Protein AF-A0A536NCA2-F1 (afdb_monomer_lite)

Sequence (138 aa):
MAAPTRVATSIRAASVLYAVPGLGFGISVPLVLAYAALRGELPMTPFGWRLLGGPIEKIGTDRLTPLGWTLAVALVGVSALDVVAAIWLRDGRRRGGRLALATTSPTLALGAVFVLPFLLAVAPLRAILVLAGWRSLR

Structure (mmCIF, N/CA/C/O backbone):
data_AF-A0A536NCA2-F1
#
_entry.id   AF-A0A536NCA2-F1
#
loop_
_atom_site.group_PDB
_atom_site.id
_atom_site.type_symbol
_atom_site.label_atom_id
_atom_site.label_alt_id
_atom_site.label_comp_id
_atom_site.label_asym_id
_atom_site.label_entity_id
_atom_site.label_seq_id
_atom_site.pdbx_PDB_ins_code
_atom_site.Cartn_x
_atom_site.Cartn_y
_atom_site.Cartn_z
_atom_site.occupancy
_atom_site.B_iso_or_equiv
_atom_site.auth_seq_id
_atom_site.auth_comp_id
_atom_site.auth_asym_id
_atom_site.auth_atom_id
_atom_site.pdbx_PDB_model_num
ATOM 1 N N . MET A 1 1 ? -13.665 -17.883 27.789 1.00 36.25 1 MET A N 1
ATOM 2 C CA . MET A 1 1 ? -14.000 -17.285 26.475 1.00 36.25 1 MET A CA 1
ATOM 3 C C . MET A 1 1 ? -14.080 -15.774 26.640 1.00 36.25 1 MET A C 1
ATOM 5 O O . MET A 1 1 ? -14.978 -15.306 27.324 1.00 36.25 1 MET A O 1
ATOM 9 N N . ALA A 1 2 ? -13.117 -15.014 26.112 1.00 37.50 2 ALA A N 1
ATOM 10 C CA . ALA A 1 2 ? -13.162 -13.551 26.164 1.00 37.50 2 ALA A CA 1
ATOM 11 C C . ALA A 1 2 ? -14.213 -13.034 25.166 1.00 37.50 2 ALA A C 1
ATOM 13 O O . ALA A 1 2 ? -14.204 -13.438 24.004 1.00 37.50 2 ALA A O 1
ATOM 14 N N . ALA A 1 3 ? -15.132 -12.179 25.622 1.00 39.06 3 ALA A N 1
ATOM 15 C CA . ALA A 1 3 ? -16.145 -11.562 24.770 1.00 39.06 3 ALA A CA 1
ATOM 16 C C . ALA A 1 3 ? -15.471 -10.796 23.614 1.00 39.06 3 ALA A C 1
ATOM 18 O O . ALA A 1 3 ? -14.491 -10.088 23.867 1.00 39.06 3 ALA A O 1
ATOM 19 N N . PRO A 1 4 ? -15.960 -10.896 22.362 1.00 48.41 4 PRO A N 1
ATOM 20 C CA . PRO A 1 4 ? -15.387 -10.135 21.264 1.00 48.41 4 PRO A CA 1
ATOM 21 C C . PRO A 1 4 ? -15.602 -8.651 21.557 1.00 48.41 4 PRO A C 1
ATOM 23 O O . PRO A 1 4 ? -16.724 -8.145 21.498 1.00 48.41 4 PRO A O 1
ATOM 26 N N . THR A 1 5 ? -14.527 -7.939 21.892 1.00 54.75 5 THR A N 1
ATOM 27 C CA . THR A 1 5 ? -14.524 -6.480 21.913 1.00 54.75 5 THR A CA 1
ATOM 28 C C . THR A 1 5 ? -14.978 -6.026 20.528 1.00 54.75 5 THR A C 1
ATOM 30 O O . THR A 1 5 ? -14.305 -6.278 19.529 1.00 54.75 5 THR A O 1
ATOM 33 N N . ARG A 1 6 ? -16.178 -5.436 20.427 1.00 60.88 6 ARG A N 1
ATOM 34 C CA . ARG A 1 6 ? -16.694 -4.929 19.149 1.00 60.88 6 ARG A CA 1
ATOM 35 C C . ARG A 1 6 ? -15.812 -3.769 18.705 1.00 60.88 6 ARG A C 1
ATOM 37 O O . ARG A 1 6 ? -16.039 -2.623 19.074 1.00 60.88 6 ARG A O 1
ATOM 44 N N . VAL A 1 7 ? -14.792 -4.086 17.920 1.00 67.12 7 VAL A N 1
ATOM 45 C CA . VAL A 1 7 ? -14.047 -3.114 17.126 1.00 67.12 7 VAL A CA 1
ATOM 46 C C . VAL A 1 7 ? -15.062 -2.372 16.256 1.00 67.12 7 VAL A C 1
ATOM 48 O O . VAL A 1 7 ? -15.898 -3.013 15.611 1.00 67.12 7 VAL A O 1
ATOM 51 N N . ALA A 1 8 ? -15.024 -1.038 16.279 1.00 79.25 8 ALA A N 1
ATOM 52 C CA . ALA A 1 8 ? -15.980 -0.207 15.556 1.00 79.25 8 ALA A CA 1
ATOM 53 C C . ALA A 1 8 ? -16.008 -0.568 14.062 1.00 79.25 8 ALA A C 1
ATOM 55 O O . ALA A 1 8 ? -14.973 -0.884 13.467 1.00 79.25 8 ALA A O 1
ATOM 56 N N . THR A 1 9 ? -17.184 -0.491 13.434 1.00 83.12 9 THR A N 1
ATOM 57 C CA . THR A 1 9 ? -17.355 -0.800 12.004 1.00 83.12 9 THR A CA 1
ATOM 58 C C . THR A 1 9 ? -16.427 0.044 11.127 1.00 83.12 9 THR A C 1
ATOM 60 O O . THR A 1 9 ? -15.903 -0.461 10.140 1.00 83.12 9 THR A O 1
ATOM 63 N N . SER A 1 10 ? -16.135 1.286 11.532 1.00 83.50 10 SER A N 1
ATOM 64 C CA . SER A 1 10 ? -15.157 2.166 10.878 1.00 83.50 10 SER A CA 1
ATOM 65 C C . SER A 1 10 ? -13.732 1.606 10.895 1.00 83.50 10 SER A C 1
ATOM 67 O O . SER A 1 10 ? -13.058 1.654 9.873 1.00 83.50 10 SER A O 1
ATOM 69 N N . ILE A 1 11 ? -13.284 1.009 12.005 1.00 85.56 11 ILE A N 1
ATOM 70 C CA . ILE A 1 11 ? -11.958 0.376 12.105 1.00 85.56 11 ILE A CA 1
ATOM 71 C C . ILE A 1 11 ? -11.897 -0.918 11.288 1.00 85.56 11 ILE A C 1
ATOM 73 O O . ILE A 1 11 ? -10.869 -1.201 10.678 1.00 85.56 11 ILE A O 1
ATOM 77 N N . ARG A 1 12 ? -12.994 -1.684 11.217 1.00 85.06 12 ARG A N 1
ATOM 78 C CA . ARG A 1 12 ? -13.078 -2.851 10.319 1.00 85.06 12 ARG A CA 1
ATOM 79 C C . ARG A 1 12 ? -13.056 -2.446 8.845 1.00 85.06 12 ARG A C 1
ATOM 81 O O . ARG A 1 12 ? -12.367 -3.076 8.055 1.00 85.06 12 ARG A O 1
ATOM 88 N N . ALA A 1 13 ? -13.781 -1.393 8.474 1.00 86.38 13 ALA A N 1
ATOM 89 C CA . ALA A 1 13 ? -13.736 -0.856 7.117 1.00 86.38 13 ALA A CA 1
ATOM 90 C C . ALA A 1 13 ? -12.331 -0.331 6.787 1.00 86.38 13 ALA A C 1
ATOM 92 O O . ALA A 1 13 ? -11.785 -0.658 5.736 1.00 86.38 13 ALA A O 1
ATOM 93 N N . ALA A 1 14 ? -11.707 0.403 7.716 1.00 85.81 14 ALA A N 1
ATOM 94 C CA . ALA A 1 14 ? -10.331 0.855 7.574 1.00 85.81 14 ALA A CA 1
ATOM 95 C C . ALA A 1 14 ? -9.369 -0.323 7.388 1.00 85.81 14 ALA A C 1
ATOM 97 O O . ALA A 1 14 ? -8.579 -0.300 6.454 1.00 85.81 14 ALA A O 1
ATOM 98 N N . SER A 1 15 ? -9.449 -1.376 8.210 1.00 86.69 15 SER A N 1
ATOM 99 C CA . SER A 1 15 ? -8.535 -2.517 8.086 1.00 86.69 15 SER A CA 1
ATOM 100 C C . SER A 1 15 ? -8.630 -3.185 6.715 1.00 86.69 15 SER A C 1
ATOM 102 O O . SER A 1 15 ? -7.599 -3.486 6.122 1.00 86.69 15 SER A O 1
ATOM 104 N N . VAL A 1 16 ? -9.834 -3.332 6.156 1.00 89.25 16 VAL A N 1
ATOM 105 C CA . VAL A 1 16 ? -10.015 -3.840 4.787 1.00 89.25 16 VAL A CA 1
ATOM 106 C C . VAL A 1 16 ? -9.408 -2.883 3.756 1.00 89.25 16 VAL A C 1
ATOM 108 O O . VAL A 1 16 ? -8.687 -3.326 2.865 1.00 89.25 16 VAL A O 1
ATOM 111 N N . LEU A 1 17 ? -9.634 -1.574 3.898 1.00 87.81 17 LEU A N 1
ATOM 112 C CA . LEU A 1 17 ? -9.101 -0.553 2.987 1.00 87.81 17 LEU A CA 1
ATOM 113 C C . LEU A 1 17 ? -7.579 -0.353 3.087 1.00 87.81 17 LEU A C 1
ATOM 115 O O . LEU A 1 17 ? -6.988 0.204 2.168 1.00 87.81 17 LEU A O 1
ATOM 119 N N . TYR A 1 18 ? -6.933 -0.799 4.165 1.00 85.50 18 TYR A N 1
ATOM 120 C CA . TYR A 1 18 ? -5.472 -0.916 4.240 1.00 85.50 18 TYR A CA 1
ATOM 121 C C . TYR A 1 18 ? -4.986 -2.260 3.670 1.00 85.50 18 TYR A C 1
ATOM 123 O O . TYR A 1 18 ? -4.022 -2.289 2.910 1.00 85.50 18 TYR A O 1
ATOM 131 N N . ALA A 1 19 ? -5.680 -3.365 3.967 1.00 87.88 19 ALA A N 1
ATOM 132 C CA . ALA A 1 19 ? -5.280 -4.705 3.540 1.00 87.88 19 ALA A CA 1
ATOM 133 C C . ALA A 1 19 ? -5.389 -4.922 2.027 1.00 87.88 19 ALA A C 1
ATOM 135 O O . ALA A 1 19 ? -4.470 -5.472 1.432 1.00 87.88 19 ALA A O 1
ATOM 136 N N . VAL A 1 20 ? -6.500 -4.521 1.399 1.00 89.75 20 VAL A N 1
ATOM 137 C CA . VAL A 1 20 ? -6.755 -4.810 -0.023 1.00 89.75 20 VAL A CA 1
ATOM 138 C C . VAL A 1 20 ? -5.733 -4.120 -0.934 1.00 89.75 20 VAL A C 1
ATOM 140 O O . VAL A 1 20 ? -5.117 -4.819 -1.740 1.00 89.75 20 VAL A O 1
ATOM 143 N N . PRO A 1 21 ? -5.465 -2.805 -0.801 1.00 82.50 21 PRO A N 1
ATOM 144 C CA . PRO A 1 21 ? -4.416 -2.166 -1.588 1.00 82.50 21 PRO A CA 1
ATOM 145 C C . PRO A 1 21 ? -3.025 -2.668 -1.189 1.00 82.50 21 PRO A C 1
ATOM 147 O O . PRO A 1 21 ? -2.211 -2.919 -2.069 1.00 82.50 21 PRO A O 1
ATOM 150 N N . GLY A 1 22 ? -2.761 -2.875 0.109 1.00 84.19 22 GLY A N 1
ATOM 151 C CA . GLY A 1 22 ? -1.465 -3.367 0.585 1.00 84.19 22 GLY A CA 1
ATOM 152 C C . GLY A 1 22 ? -1.109 -4.751 0.029 1.00 84.19 22 GLY A C 1
ATOM 153 O O . GLY A 1 22 ? 0.009 -4.972 -0.423 1.00 84.19 22 GLY A O 1
ATOM 154 N N . LEU A 1 23 ? -2.064 -5.679 -0.034 1.00 88.56 23 LEU A N 1
ATOM 155 C CA . LEU A 1 23 ? -1.860 -6.977 -0.683 1.00 88.56 23 LEU A CA 1
ATOM 156 C C . LEU A 1 23 ? -1.775 -6.836 -2.204 1.00 88.56 23 LEU A C 1
ATOM 158 O O . LEU A 1 23 ? -0.889 -7.419 -2.824 1.00 88.56 23 LEU A O 1
ATOM 162 N N . GLY A 1 24 ? -2.667 -6.042 -2.802 1.00 86.81 24 GLY A N 1
ATOM 163 C CA . GLY A 1 24 ? -2.699 -5.822 -4.245 1.00 86.81 24 GLY A CA 1
ATOM 164 C C . GLY A 1 24 ? -1.368 -5.290 -4.773 1.00 86.81 24 GLY A C 1
ATOM 165 O O . GLY A 1 24 ? -0.767 -5.907 -5.650 1.00 86.81 24 GLY A O 1
ATOM 166 N N . PHE A 1 25 ? -0.865 -4.191 -4.210 1.00 83.62 25 PHE A N 1
ATOM 167 C CA . PHE A 1 25 ? 0.417 -3.597 -4.600 1.00 83.62 25 PHE A CA 1
ATOM 168 C C . PHE A 1 25 ? 1.612 -4.397 -4.079 1.00 83.62 25 PHE A C 1
ATOM 170 O O . PHE A 1 25 ? 2.571 -4.593 -4.820 1.00 83.62 25 PHE A O 1
ATOM 177 N N . GLY A 1 26 ? 1.540 -4.937 -2.860 1.00 85.81 26 GLY A N 1
ATOM 178 C CA . GLY A 1 26 ? 2.604 -5.765 -2.290 1.00 85.81 26 GLY A CA 1
ATOM 179 C C . GLY A 1 26 ? 2.898 -7.036 -3.090 1.00 85.81 26 GLY A C 1
ATOM 180 O O . GLY A 1 26 ? 4.030 -7.501 -3.061 1.00 85.81 26 GLY A O 1
ATOM 181 N N . ILE A 1 27 ? 1.920 -7.577 -3.827 1.00 88.31 27 ILE A N 1
ATOM 182 C CA . ILE A 1 27 ? 2.095 -8.756 -4.693 1.00 88.31 27 ILE A CA 1
ATOM 183 C C . ILE A 1 27 ? 2.334 -8.351 -6.150 1.00 88.31 27 ILE A C 1
ATOM 185 O O . ILE A 1 27 ? 3.237 -8.880 -6.797 1.00 88.31 27 ILE A O 1
ATOM 189 N N . SER A 1 28 ? 1.544 -7.418 -6.686 1.00 83.94 28 SER A N 1
ATOM 190 C CA . SER A 1 28 ? 1.643 -7.056 -8.106 1.00 83.94 28 SER A CA 1
ATOM 191 C C . SER A 1 28 ? 2.937 -6.316 -8.439 1.00 83.94 28 SER A C 1
ATOM 193 O O . SER A 1 28 ? 3.540 -6.601 -9.470 1.00 83.94 28 SER A O 1
ATOM 195 N N . VAL A 1 29 ? 3.414 -5.418 -7.571 1.00 84.06 29 VAL A N 1
ATOM 196 C CA . VAL A 1 29 ? 4.614 -4.611 -7.843 1.00 84.06 29 VAL A CA 1
ATOM 197 C C . VAL A 1 29 ? 5.874 -5.480 -7.930 1.00 84.06 29 VAL A C 1
ATOM 199 O O . VAL A 1 29 ? 6.596 -5.329 -8.914 1.00 84.06 29 VAL A O 1
ATOM 202 N N . PRO A 1 30 ? 6.142 -6.442 -7.023 1.00 87.00 30 PRO A N 1
ATOM 203 C CA . PRO A 1 30 ? 7.265 -7.364 -7.196 1.00 87.00 30 PRO A CA 1
ATOM 204 C C . PRO A 1 30 ? 7.192 -8.182 -8.487 1.00 87.00 30 PRO A C 1
ATOM 206 O O . PRO A 1 30 ? 8.219 -8.388 -9.127 1.00 87.00 30 PRO A O 1
ATOM 209 N N . LEU A 1 31 ? 5.996 -8.614 -8.905 1.00 85.56 31 LEU A N 1
ATOM 210 C CA . LEU A 1 31 ? 5.819 -9.341 -10.168 1.00 85.56 31 LEU A CA 1
ATOM 211 C C . LEU A 1 31 ? 6.130 -8.455 -11.380 1.00 85.56 31 LEU A C 1
ATOM 213 O O . LEU A 1 31 ? 6.806 -8.898 -12.306 1.00 85.56 31 LEU A O 1
ATOM 217 N N . VAL A 1 32 ? 5.686 -7.196 -11.355 1.00 82.50 32 VAL A N 1
ATOM 218 C CA . VAL A 1 32 ? 6.002 -6.200 -12.389 1.00 82.50 32 VAL A CA 1
ATOM 219 C C . VAL A 1 32 ? 7.508 -5.927 -12.442 1.00 82.50 32 VAL A C 1
ATOM 221 O O . VAL A 1 32 ? 8.081 -5.901 -13.529 1.00 82.50 32 VAL A O 1
ATOM 224 N N . LEU A 1 33 ? 8.166 -5.786 -11.288 1.00 83.19 33 LEU A N 1
ATOM 225 C CA . LEU A 1 33 ? 9.615 -5.585 -11.204 1.00 83.19 33 LEU A CA 1
ATOM 226 C C . LEU A 1 33 ? 10.401 -6.806 -11.697 1.00 83.19 33 LEU A C 1
ATOM 228 O O . LEU A 1 33 ? 11.374 -6.646 -12.430 1.00 83.19 33 LEU A O 1
ATOM 232 N N . ALA A 1 34 ? 9.964 -8.021 -11.357 1.00 85.88 34 ALA A N 1
ATOM 233 C CA . ALA A 1 34 ? 10.565 -9.253 -11.860 1.00 85.88 34 ALA A CA 1
ATOM 234 C C . ALA A 1 34 ? 10.404 -9.377 -13.384 1.00 85.88 34 ALA A C 1
ATOM 236 O O . ALA A 1 34 ? 11.366 -9.697 -14.080 1.00 85.88 34 ALA A O 1
ATOM 237 N N . TYR A 1 35 ? 9.220 -9.059 -13.919 1.00 82.50 35 TYR A N 1
ATOM 238 C CA . TYR A 1 35 ? 8.986 -9.013 -15.364 1.00 82.50 35 TYR A CA 1
ATOM 239 C C . TYR A 1 35 ? 9.912 -7.996 -16.045 1.00 82.50 35 TYR A C 1
ATOM 241 O O . TYR A 1 35 ? 10.575 -8.332 -17.026 1.00 82.50 35 TYR A O 1
ATOM 249 N N . ALA A 1 36 ? 10.012 -6.784 -15.490 1.00 81.44 36 ALA A N 1
ATOM 250 C CA . ALA A 1 36 ? 10.884 -5.736 -16.009 1.00 81.44 36 ALA A CA 1
ATOM 251 C C . ALA A 1 36 ? 12.370 -6.124 -15.950 1.00 81.44 36 ALA A C 1
ATOM 253 O O . ALA A 1 36 ? 13.112 -5.822 -16.881 1.00 81.44 36 ALA A O 1
ATOM 254 N N . ALA A 1 37 ? 12.805 -6.838 -14.908 1.00 81.50 37 ALA A N 1
ATOM 255 C CA . ALA A 1 37 ? 14.175 -7.339 -14.798 1.00 81.50 37 ALA A CA 1
ATOM 256 C C . ALA A 1 37 ? 14.490 -8.425 -15.842 1.00 81.50 37 ALA A C 1
ATOM 258 O O . ALA A 1 37 ? 15.600 -8.469 -16.364 1.00 81.50 37 ALA A O 1
ATOM 259 N N . LEU A 1 38 ? 13.516 -9.283 -16.162 1.00 84.12 38 LEU A N 1
ATOM 260 C CA . LEU A 1 38 ? 13.688 -10.388 -17.110 1.00 84.12 38 LEU A CA 1
ATOM 261 C C . LEU A 1 38 ? 13.583 -9.955 -18.575 1.00 84.12 38 LEU A C 1
ATOM 263 O O . LEU A 1 38 ? 14.259 -10.523 -19.428 1.00 84.12 38 LEU A O 1
ATOM 267 N N . ARG A 1 39 ? 12.709 -8.991 -18.883 1.00 81.19 39 ARG A N 1
ATOM 268 C CA . ARG A 1 39 ? 12.398 -8.589 -20.266 1.00 81.19 39 ARG A CA 1
ATOM 269 C C . ARG A 1 39 ? 12.919 -7.210 -20.642 1.00 81.19 39 ARG A C 1
ATOM 271 O O . ARG A 1 39 ? 12.901 -6.864 -21.814 1.00 81.19 39 ARG A O 1
ATOM 278 N N . GLY A 1 40 ? 13.391 -6.432 -19.670 1.00 73.62 40 GLY A N 1
ATOM 279 C CA . GLY A 1 40 ? 13.868 -5.070 -19.896 1.00 73.62 40 GLY A CA 1
ATOM 280 C C . GLY A 1 40 ? 12.756 -4.072 -20.216 1.00 73.62 40 GLY A C 1
ATOM 281 O O . GLY A 1 40 ? 13.073 -2.945 -20.587 1.00 73.62 40 GLY A O 1
ATOM 282 N N . GLU A 1 41 ? 11.489 -4.470 -20.066 1.00 77.88 41 GLU A N 1
ATOM 283 C CA . GLU A 1 41 ? 10.320 -3.653 -20.380 1.00 77.88 41 GLU A CA 1
ATOM 284 C C . GLU A 1 41 ? 9.237 -3.769 -19.308 1.00 77.88 41 GLU A C 1
ATOM 286 O O . GLU A 1 41 ? 9.048 -4.825 -18.700 1.00 77.88 41 GLU A O 1
ATOM 291 N N . LEU A 1 42 ? 8.478 -2.695 -19.105 1.00 75.88 42 LEU A N 1
ATOM 292 C CA . LEU A 1 42 ? 7.281 -2.730 -18.268 1.00 75.88 42 LEU A CA 1
ATOM 293 C C . LEU A 1 42 ? 6.140 -3.540 -18.912 1.00 75.88 42 LEU A C 1
ATOM 295 O O . LEU A 1 42 ? 5.863 -3.352 -20.100 1.00 75.88 42 LEU A O 1
ATOM 299 N N . PRO A 1 43 ? 5.423 -4.381 -18.141 1.00 74.88 43 PRO A N 1
ATOM 300 C CA . PRO A 1 43 ? 4.272 -5.113 -18.643 1.00 74.88 43 PRO A CA 1
ATOM 301 C C . PRO A 1 43 ? 3.134 -4.157 -19.022 1.00 74.88 43 PRO A C 1
ATOM 303 O O . PRO A 1 43 ? 2.764 -3.247 -18.271 1.00 74.88 43 PRO A O 1
ATOM 306 N N . MET A 1 44 ? 2.564 -4.401 -20.199 1.00 76.44 44 MET A N 1
ATOM 307 C CA . MET A 1 44 ? 1.386 -3.697 -20.694 1.00 76.44 44 MET A CA 1
ATOM 308 C C . MET A 1 44 ? 0.115 -4.288 -20.093 1.00 76.44 44 MET A C 1
ATOM 310 O O . MET A 1 44 ? -0.048 -5.505 -19.995 1.00 76.44 44 MET A O 1
ATOM 314 N N . THR A 1 45 ? -0.817 -3.416 -19.723 1.00 73.38 45 THR A N 1
ATOM 315 C CA . THR A 1 45 ? -2.196 -3.819 -19.449 1.00 73.38 45 THR A CA 1
ATOM 316 C C . THR A 1 45 ? -2.893 -4.231 -20.751 1.00 73.38 45 THR A C 1
ATOM 318 O O . THR A 1 45 ? -2.527 -3.738 -21.822 1.00 73.38 45 THR A O 1
ATOM 321 N N . PRO A 1 46 ? -3.957 -5.055 -20.684 1.00 72.75 46 PRO A N 1
ATOM 322 C CA . PRO A 1 46 ? -4.758 -5.414 -21.860 1.00 72.75 46 PRO A CA 1
ATOM 323 C C . PRO A 1 46 ? -5.342 -4.208 -22.612 1.00 72.75 46 PRO A C 1
ATOM 325 O O . PRO A 1 46 ? -5.714 -4.323 -23.772 1.00 72.75 46 PRO A O 1
ATOM 328 N N . PHE A 1 47 ? -5.423 -3.051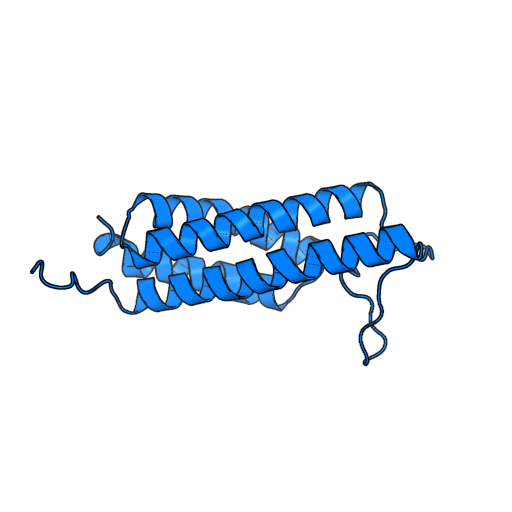 -21.950 1.00 69.62 47 PHE A N 1
ATOM 329 C CA . PHE A 1 47 ? -5.979 -1.812 -22.488 1.00 69.62 47 PHE A CA 1
ATOM 330 C C . PHE A 1 47 ? -4.932 -0.915 -23.171 1.00 69.62 47 PHE A C 1
ATOM 332 O O . PHE A 1 47 ? -5.282 0.169 -23.631 1.00 69.62 47 PHE A O 1
ATOM 339 N N . GLY A 1 48 ? -3.659 -1.332 -23.225 1.00 66.38 48 GLY A N 1
ATOM 340 C CA . GLY A 1 48 ? -2.580 -0.607 -23.912 1.00 66.38 48 GLY A CA 1
ATOM 341 C C . GLY A 1 48 ? -1.803 0.398 -23.052 1.00 66.38 48 GLY A C 1
ATOM 342 O O . GLY A 1 48 ? -1.011 1.168 -23.583 1.00 66.38 48 GLY A O 1
ATOM 343 N N . TRP A 1 49 ? -2.011 0.402 -21.732 1.00 68.94 49 TRP A N 1
ATOM 344 C CA . TRP A 1 49 ? -1.341 1.310 -20.789 1.00 68.94 49 TRP A CA 1
ATOM 345 C C . TRP A 1 49 ? -0.312 0.529 -19.968 1.00 68.94 49 TRP A C 1
ATOM 347 O O . TRP A 1 49 ? -0.555 -0.633 -19.635 1.00 68.94 49 TRP A O 1
ATOM 357 N N . ARG A 1 50 ? 0.817 1.142 -19.601 1.00 72.00 50 ARG A N 1
ATOM 358 C CA . ARG A 1 50 ? 1.879 0.484 -18.817 1.00 72.00 50 ARG A CA 1
ATOM 359 C C . ARG A 1 50 ? 1.535 0.416 -17.333 1.00 72.00 50 ARG A C 1
ATOM 361 O O . ARG A 1 50 ? 1.073 1.397 -16.752 1.00 72.00 50 ARG A O 1
ATOM 368 N N . LEU A 1 51 ? 1.807 -0.724 -16.698 1.00 70.31 51 LEU A N 1
ATOM 369 C CA . LEU A 1 51 ? 1.757 -0.823 -15.237 1.00 70.31 51 LEU A CA 1
ATOM 370 C C . LEU A 1 51 ? 2.946 -0.078 -14.621 1.00 70.31 51 LEU A C 1
ATOM 372 O O . LEU A 1 51 ? 4.062 -0.218 -15.104 1.00 70.31 51 LEU A O 1
ATOM 376 N N . LEU A 1 52 ? 2.698 0.689 -13.551 1.00 68.88 52 LEU A N 1
ATOM 377 C CA . LEU A 1 52 ? 3.662 1.624 -12.940 1.00 68.88 52 LEU A CA 1
ATOM 378 C C . LEU A 1 52 ? 4.131 2.756 -13.870 1.00 68.88 52 LEU A C 1
ATOM 380 O O . LEU A 1 52 ? 5.133 3.406 -13.572 1.00 68.88 52 LEU A O 1
ATOM 384 N N . GLY A 1 53 ? 3.386 3.015 -14.949 1.00 62.19 53 GLY A N 1
ATOM 385 C CA . GLY A 1 53 ? 3.660 4.142 -15.825 1.00 62.19 53 GLY A CA 1
ATOM 386 C C . GLY A 1 53 ? 3.289 5.487 -15.198 1.00 62.19 53 GLY A C 1
ATOM 387 O O . GLY A 1 53 ? 2.262 5.599 -14.531 1.00 62.19 53 GLY A O 1
ATOM 388 N N . GLY A 1 54 ? 4.124 6.513 -15.378 1.00 58.66 54 GLY A N 1
ATOM 389 C CA . GLY A 1 54 ? 3.987 7.811 -14.708 1.00 58.66 54 GLY A CA 1
ATOM 390 C C . GLY A 1 54 ? 4.863 8.918 -15.315 1.00 58.66 54 GLY A C 1
ATOM 391 O O . GLY A 1 54 ? 5.710 8.650 -16.157 1.00 58.66 54 GLY A O 1
ATOM 392 N N . PRO A 1 55 ? 4.716 10.189 -14.896 1.00 53.72 55 PRO A N 1
ATOM 393 C CA . PRO A 1 55 ? 5.362 11.356 -15.519 1.00 53.72 55 PRO A CA 1
ATOM 394 C C . PRO A 1 55 ? 6.900 11.340 -15.505 1.00 53.72 55 PRO A C 1
ATOM 396 O O . PRO A 1 55 ? 7.521 12.103 -16.244 1.00 53.72 55 PRO A O 1
ATOM 399 N N . ILE A 1 56 ? 7.515 10.468 -14.702 1.00 49.72 56 ILE A N 1
ATOM 400 C CA . ILE A 1 56 ? 8.967 10.220 -14.687 1.00 49.72 56 ILE A CA 1
ATOM 401 C C . ILE A 1 56 ? 9.414 9.424 -15.936 1.00 49.72 56 ILE A C 1
ATOM 403 O O . ILE A 1 56 ? 10.591 9.414 -16.275 1.00 49.72 56 ILE A O 1
ATOM 407 N N . GLU A 1 57 ? 8.476 8.834 -16.682 1.00 49.06 57 GLU A N 1
ATOM 408 C CA . GLU A 1 57 ? 8.688 8.176 -17.981 1.00 49.06 57 GLU A CA 1
ATOM 409 C C . GLU A 1 57 ? 8.704 9.150 -19.164 1.00 49.06 57 GLU A C 1
ATOM 411 O O . GLU A 1 57 ? 8.687 8.725 -20.323 1.00 49.06 57 GLU A O 1
ATOM 416 N N . LYS A 1 58 ? 8.735 10.468 -18.919 1.00 40.25 58 LYS A N 1
ATOM 417 C CA . LYS A 1 58 ? 9.008 11.435 -19.984 1.00 40.25 58 LYS A CA 1
ATOM 418 C C . LYS A 1 58 ? 10.453 11.267 -20.455 1.00 40.25 58 LYS A C 1
ATOM 420 O O . LYS A 1 58 ? 11.342 11.962 -19.983 1.00 40.25 58 LYS A O 1
ATOM 425 N N . ILE A 1 59 ? 10.645 10.322 -21.373 1.00 33.56 59 ILE A N 1
ATOM 426 C CA . ILE A 1 59 ? 11.411 10.353 -22.628 1.00 33.56 59 ILE A CA 1
ATOM 427 C C . ILE A 1 59 ? 11.678 8.883 -23.014 1.00 33.56 59 ILE A C 1
ATOM 429 O O . ILE A 1 59 ? 12.690 8.288 -22.657 1.00 33.56 59 ILE A O 1
ATOM 433 N N . GLY A 1 60 ? 10.714 8.279 -23.719 1.00 39.75 60 GLY A N 1
ATOM 434 C CA . GLY A 1 60 ? 10.943 7.239 -24.735 1.00 39.75 60 GLY A CA 1
ATOM 435 C C . GLY A 1 60 ? 11.854 6.054 -24.401 1.00 39.75 60 GLY A C 1
ATOM 436 O O . GLY A 1 60 ? 12.569 5.600 -25.288 1.00 39.75 60 GLY A O 1
ATOM 437 N N . THR A 1 61 ? 11.866 5.545 -23.170 1.00 48.78 61 THR A N 1
ATOM 438 C CA . THR A 1 61 ? 12.616 4.325 -22.841 1.00 48.78 61 THR A CA 1
A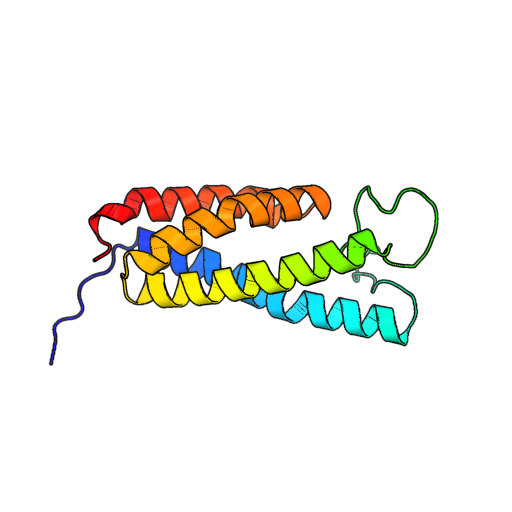TOM 439 C C . THR A 1 61 ? 11.697 3.319 -22.179 1.00 48.78 61 THR A C 1
ATOM 441 O O . THR A 1 61 ? 11.002 3.637 -21.222 1.00 48.78 61 THR A O 1
ATOM 444 N N . ASP A 1 62 ? 11.710 2.080 -22.666 1.00 58.12 62 ASP A N 1
ATOM 445 C CA . ASP A 1 62 ? 10.862 0.986 -22.176 1.00 58.12 62 ASP A CA 1
ATOM 446 C C . ASP A 1 62 ? 11.147 0.540 -20.736 1.00 58.12 62 ASP A C 1
ATOM 448 O O . ASP A 1 62 ? 10.540 -0.398 -20.220 1.00 58.12 62 ASP A O 1
ATOM 452 N N . ARG A 1 63 ? 12.059 1.238 -20.062 1.00 61.97 63 ARG A N 1
ATOM 453 C CA . ARG A 1 63 ? 12.690 0.841 -18.816 1.00 61.97 63 ARG A CA 1
ATOM 454 C C . ARG A 1 63 ? 12.266 1.750 -17.680 1.00 61.97 63 ARG A C 1
ATOM 456 O O . ARG A 1 63 ? 12.259 2.971 -17.803 1.00 61.97 63 ARG A O 1
ATOM 463 N N . LEU A 1 64 ? 12.037 1.133 -16.525 1.00 68.00 64 LEU A N 1
ATOM 464 C CA . LEU A 1 64 ? 11.993 1.856 -15.265 1.00 68.00 64 LEU A CA 1
ATOM 465 C C . LEU A 1 64 ? 13.325 2.590 -15.055 1.00 68.00 64 LEU A C 1
ATOM 467 O O . LEU A 1 64 ? 14.394 1.975 -15.090 1.00 68.00 64 LEU A O 1
ATOM 471 N N . THR A 1 65 ? 13.265 3.888 -14.768 1.00 73.75 65 THR A N 1
ATOM 472 C CA . THR A 1 65 ? 14.444 4.627 -14.308 1.00 73.75 65 THR A CA 1
ATOM 473 C C . THR A 1 65 ? 14.919 4.073 -12.954 1.00 73.75 65 THR A C 1
ATOM 475 O O . THR A 1 65 ? 14.117 3.504 -12.206 1.00 73.75 65 THR A O 1
ATOM 478 N N . PRO A 1 66 ? 16.197 4.262 -12.573 1.00 77.00 66 PRO A N 1
ATOM 479 C CA . PRO A 1 66 ? 16.685 3.871 -11.246 1.00 77.00 66 PRO A CA 1
ATOM 480 C C . PRO A 1 66 ? 15.845 4.464 -10.105 1.00 77.00 66 PRO A C 1
ATOM 482 O O . PRO A 1 66 ? 15.590 3.800 -9.104 1.00 77.00 66 PRO A O 1
ATOM 485 N N . LEU A 1 67 ? 15.355 5.694 -10.289 1.00 74.75 67 LEU A N 1
ATOM 486 C CA . LEU A 1 67 ? 14.454 6.366 -9.354 1.00 74.75 67 LEU A CA 1
ATOM 487 C C . LEU A 1 67 ? 13.056 5.723 -9.339 1.00 74.75 67 LEU A C 1
ATOM 489 O O . LEU A 1 67 ? 12.475 5.542 -8.274 1.00 74.75 67 LEU A O 1
ATOM 493 N N . GLY A 1 68 ? 12.524 5.313 -10.493 1.00 75.94 68 GLY A N 1
ATOM 494 C CA . GLY A 1 68 ? 11.299 4.511 -10.546 1.00 75.94 68 GLY A CA 1
ATOM 495 C C . GLY A 1 68 ? 11.440 3.192 -9.780 1.00 75.94 68 GLY A C 1
ATOM 496 O O . GLY A 1 68 ? 10.512 2.782 -9.086 1.00 75.94 68 GLY A O 1
ATOM 497 N N . TRP A 1 69 ? 12.618 2.558 -9.842 1.00 80.25 69 TRP A N 1
ATOM 498 C CA . TRP A 1 69 ? 12.895 1.288 -9.159 1.00 80.25 69 TRP A CA 1
ATOM 499 C C . TRP A 1 69 ? 12.890 1.460 -7.645 1.00 80.25 69 TRP A C 1
ATOM 501 O O . TRP A 1 69 ? 12.224 0.701 -6.939 1.00 80.25 69 TRP A O 1
ATOM 511 N N . THR A 1 70 ? 13.585 2.480 -7.135 1.00 81.38 70 THR A N 1
ATOM 512 C CA . THR A 1 70 ? 13.619 2.758 -5.693 1.00 81.38 70 THR A CA 1
ATOM 513 C C . THR A 1 70 ? 12.237 3.113 -5.156 1.00 81.38 70 THR A C 1
ATOM 515 O O . THR A 1 70 ? 11.855 2.624 -4.092 1.00 81.38 70 THR A O 1
ATOM 518 N N . LEU A 1 71 ? 11.446 3.886 -5.905 1.00 81.88 71 LEU A N 1
ATOM 519 C CA . LEU A 1 71 ? 10.069 4.209 -5.533 1.00 81.88 71 LEU A CA 1
ATOM 520 C C . LEU A 1 71 ? 9.136 2.996 -5.587 1.00 81.88 71 LEU A C 1
ATOM 522 O O . LEU A 1 71 ? 8.271 2.862 -4.724 1.00 81.88 71 LEU A O 1
ATOM 526 N N . ALA A 1 72 ? 9.314 2.096 -6.555 1.00 82.00 72 ALA A N 1
ATOM 527 C CA . ALA A 1 72 ? 8.532 0.866 -6.638 1.00 82.00 72 ALA A CA 1
ATOM 528 C C . ALA A 1 72 ? 8.840 -0.061 -5.452 1.00 82.00 72 ALA A C 1
ATOM 530 O O . ALA A 1 72 ? 7.924 -0.581 -4.820 1.00 82.00 72 ALA A O 1
ATOM 531 N N . VAL A 1 73 ? 10.114 -0.201 -5.075 1.00 85.00 73 VAL A N 1
ATOM 532 C CA . VAL A 1 73 ? 10.513 -0.943 -3.868 1.00 85.00 73 VAL A CA 1
ATOM 533 C C . VAL A 1 73 ? 9.968 -0.272 -2.602 1.00 85.00 73 VAL A C 1
ATOM 535 O O . VAL A 1 73 ? 9.445 -0.957 -1.721 1.00 85.00 73 VAL A O 1
ATOM 538 N N . ALA A 1 74 ? 10.011 1.061 -2.521 1.00 85.06 74 ALA A N 1
ATOM 539 C CA . ALA A 1 74 ? 9.400 1.801 -1.418 1.00 85.06 74 ALA A CA 1
ATOM 540 C C . ALA A 1 74 ? 7.885 1.551 -1.339 1.00 85.06 74 ALA A C 1
ATOM 542 O O . ALA A 1 74 ? 7.361 1.348 -0.245 1.00 85.06 74 ALA A O 1
ATOM 543 N N . LEU A 1 75 ? 7.191 1.483 -2.480 1.00 83.62 75 LEU A N 1
ATOM 544 C CA . LEU A 1 75 ? 5.770 1.142 -2.547 1.00 83.62 75 LEU A CA 1
ATOM 545 C C . LEU A 1 75 ? 5.492 -0.268 -2.024 1.00 83.62 75 LEU A C 1
ATOM 547 O O . LEU A 1 75 ? 4.535 -0.439 -1.271 1.00 83.62 75 LEU A O 1
ATOM 551 N N . VAL A 1 76 ? 6.336 -1.255 -2.334 1.00 87.88 76 VAL A N 1
ATOM 552 C CA . VAL A 1 76 ? 6.226 -2.604 -1.749 1.00 87.88 76 VAL A CA 1
ATOM 553 C C . VAL A 1 76 ? 6.397 -2.555 -0.231 1.00 87.88 76 VAL A C 1
ATOM 555 O O . VAL A 1 76 ? 5.588 -3.131 0.496 1.00 87.88 76 VAL A O 1
ATOM 558 N N . GLY A 1 77 ? 7.402 -1.826 0.260 1.00 89.06 77 GLY A N 1
ATOM 559 C CA . GLY A 1 77 ? 7.640 -1.663 1.696 1.00 89.06 77 GLY A CA 1
ATOM 560 C C . GLY A 1 77 ? 6.458 -1.014 2.423 1.00 89.06 77 GLY A C 1
ATOM 561 O O . GLY A 1 77 ? 5.988 -1.533 3.435 1.00 89.06 77 GLY A O 1
ATOM 562 N N . VAL A 1 78 ? 5.922 0.080 1.876 1.00 88.19 78 VAL A N 1
ATOM 563 C CA . VAL A 1 78 ? 4.734 0.764 2.416 1.00 88.19 78 VAL A CA 1
ATOM 564 C C . VAL A 1 78 ? 3.503 -0.143 2.351 1.00 88.19 78 VAL A C 1
ATOM 566 O O . VAL A 1 78 ? 2.734 -0.190 3.307 1.00 88.19 78 VAL A O 1
ATOM 569 N N . SER A 1 79 ? 3.356 -0.929 1.285 1.00 87.75 79 SER A N 1
ATOM 570 C CA . SER A 1 79 ? 2.261 -1.894 1.136 1.00 87.75 79 SER A CA 1
ATOM 571 C C . SER A 1 79 ? 2.325 -3.008 2.186 1.00 87.75 79 SER A C 1
ATOM 573 O O . SER A 1 79 ? 1.303 -3.367 2.769 1.00 87.75 79 SER A O 1
ATOM 575 N N . ALA A 1 80 ? 3.520 -3.516 2.500 1.00 89.19 80 ALA A N 1
ATOM 576 C CA . ALA A 1 80 ? 3.708 -4.481 3.582 1.00 89.19 80 ALA A CA 1
ATOM 577 C C . ALA A 1 80 ? 3.349 -3.873 4.949 1.00 89.19 80 ALA A C 1
ATOM 579 O O . ALA A 1 80 ? 2.662 -4.509 5.753 1.00 89.19 80 ALA A O 1
ATOM 580 N N . LEU A 1 81 ? 3.750 -2.621 5.194 1.00 89.44 81 LEU A N 1
ATOM 581 C CA . LEU A 1 81 ? 3.358 -1.883 6.396 1.00 89.44 81 LEU A CA 1
ATOM 582 C C . LEU A 1 81 ? 1.839 -1.686 6.471 1.00 89.44 81 LEU A C 1
ATOM 584 O O . LEU A 1 81 ? 1.272 -1.868 7.544 1.00 89.44 81 LEU A O 1
ATOM 588 N N . ASP A 1 82 ? 1.165 -1.397 5.357 1.00 87.44 82 ASP A N 1
ATOM 589 C CA . ASP A 1 82 ? -0.296 -1.285 5.304 1.00 87.44 82 ASP A CA 1
ATOM 590 C C . ASP A 1 82 ? -0.992 -2.602 5.682 1.00 87.44 82 ASP A C 1
ATOM 592 O O . ASP A 1 82 ? -1.975 -2.590 6.427 1.00 87.44 82 ASP A O 1
ATOM 596 N N . VAL A 1 83 ? -0.458 -3.751 5.254 1.00 89.56 83 VAL A N 1
ATOM 597 C CA . VAL A 1 83 ? -0.971 -5.069 5.667 1.00 89.56 83 VAL A CA 1
ATOM 598 C C . VAL A 1 83 ? -0.772 -5.292 7.169 1.00 89.56 83 VAL A C 1
ATOM 600 O O . VAL A 1 83 ? -1.702 -5.719 7.857 1.00 89.56 83 VAL A O 1
ATOM 603 N N . VAL A 1 84 ? 0.399 -4.950 7.714 1.00 90.12 84 VAL A N 1
ATOM 604 C CA . VAL A 1 84 ? 0.653 -5.024 9.164 1.00 90.12 84 VAL A CA 1
ATOM 605 C C . VAL A 1 84 ? -0.291 -4.092 9.933 1.00 90.12 84 VAL A C 1
ATOM 607 O O . VAL A 1 84 ? -0.880 -4.499 10.940 1.00 90.12 84 VAL A O 1
ATOM 610 N N . ALA A 1 85 ? -0.503 -2.869 9.436 1.00 86.88 85 ALA A N 1
ATOM 611 C CA . ALA A 1 85 ? -1.446 -1.910 10.002 1.00 86.88 85 ALA A CA 1
ATOM 612 C C . ALA A 1 85 ? -2.863 -2.484 10.023 1.00 86.88 85 ALA A C 1
ATOM 614 O O . ALA A 1 85 ? -3.541 -2.404 11.045 1.00 86.88 85 ALA A O 1
ATOM 615 N N . ALA A 1 86 ? -3.293 -3.106 8.924 1.00 88.12 86 ALA A N 1
ATOM 616 C CA . ALA A 1 86 ? -4.603 -3.725 8.802 1.00 88.12 86 ALA A CA 1
ATOM 617 C C . ALA A 1 86 ? -4.811 -4.863 9.809 1.00 88.12 86 ALA A C 1
ATOM 619 O O . ALA A 1 86 ? -5.867 -4.930 10.443 1.00 88.12 86 ALA A O 1
ATOM 620 N N . ILE A 1 87 ? -3.806 -5.724 10.002 1.00 88.56 87 ILE A N 1
ATOM 621 C CA . ILE A 1 87 ? -3.850 -6.803 11.000 1.00 88.56 87 ILE A CA 1
ATOM 622 C C . ILE A 1 87 ? -3.981 -6.207 12.408 1.00 88.56 87 ILE A C 1
ATOM 624 O O . ILE A 1 87 ? -4.861 -6.598 13.173 1.00 88.56 87 ILE A O 1
ATOM 628 N N . TRP A 1 88 ? -3.179 -5.196 12.746 1.00 87.62 88 TRP A N 1
ATOM 629 C CA . TRP A 1 88 ? -3.251 -4.555 14.063 1.00 87.62 88 TRP A CA 1
ATOM 630 C C . TRP A 1 88 ? -4.528 -3.734 14.284 1.00 87.62 88 TRP A C 1
ATOM 632 O O . TRP A 1 88 ? -5.018 -3.668 15.412 1.00 87.62 88 TRP A O 1
ATOM 642 N N . LEU A 1 89 ? -5.090 -3.129 13.234 1.00 86.00 89 LEU A N 1
ATOM 643 C CA . LEU A 1 89 ? -6.400 -2.472 13.271 1.00 86.00 89 LEU A CA 1
ATOM 644 C C . LEU A 1 89 ? -7.520 -3.493 13.492 1.00 86.00 89 LEU A C 1
ATOM 646 O O . LEU A 1 89 ? -8.441 -3.225 14.261 1.00 86.00 89 LEU A O 1
ATOM 650 N N . ARG A 1 90 ? -7.423 -4.682 12.883 1.00 84.62 90 ARG A N 1
ATOM 651 C CA . ARG A 1 90 ? -8.361 -5.791 13.113 1.00 84.62 90 ARG A CA 1
ATOM 652 C C . ARG A 1 90 ? -8.339 -6.265 14.568 1.00 84.62 90 ARG A C 1
ATOM 654 O O . ARG A 1 90 ? -9.405 -6.539 15.113 1.00 84.62 90 ARG A O 1
ATOM 661 N N . ASP A 1 91 ? -7.164 -6.278 15.194 1.00 84.94 91 ASP A N 1
ATOM 662 C CA . ASP A 1 91 ? -6.989 -6.550 16.629 1.00 84.94 91 ASP A CA 1
ATOM 663 C C . ASP A 1 91 ? -7.439 -5.385 17.536 1.00 84.94 91 ASP A C 1
ATOM 665 O O . ASP A 1 91 ? -7.455 -5.518 18.760 1.00 84.94 91 ASP A O 1
ATOM 669 N N . GLY A 1 92 ? -7.773 -4.219 16.970 1.00 81.81 92 GLY A N 1
ATOM 670 C CA . GLY A 1 92 ? -8.153 -3.023 17.723 1.00 81.81 92 GLY A CA 1
ATOM 671 C C . GLY A 1 92 ? -6.993 -2.333 18.452 1.00 81.81 92 GLY A C 1
ATOM 672 O O . GLY A 1 92 ? -7.240 -1.577 19.391 1.00 81.81 92 GLY A O 1
ATOM 673 N N . ARG A 1 93 ? -5.735 -2.567 18.051 1.00 85.81 93 ARG A N 1
ATOM 674 C CA . ARG A 1 93 ? -4.548 -1.995 18.715 1.00 85.81 93 ARG A CA 1
ATOM 675 C C . ARG A 1 93 ? -4.297 -0.549 18.283 1.00 85.81 93 ARG A C 1
ATOM 677 O O . ARG A 1 93 ? -4.190 -0.261 17.088 1.00 85.81 93 ARG A O 1
ATOM 684 N N . ARG A 1 94 ? -4.023 0.354 19.233 1.00 85.06 94 ARG A N 1
ATOM 685 C CA . ARG A 1 94 ? -3.607 1.750 18.947 1.00 85.06 94 ARG A CA 1
ATOM 686 C C . ARG A 1 94 ? -2.341 1.860 18.103 1.00 85.06 94 ARG A C 1
ATOM 688 O O . ARG A 1 94 ? -2.204 2.798 17.320 1.00 85.06 94 ARG A O 1
ATOM 695 N N . ARG A 1 95 ? -1.421 0.897 18.235 1.00 85.88 95 ARG A N 1
ATOM 696 C CA . ARG A 1 95 ? -0.211 0.824 17.395 1.00 85.88 95 ARG A CA 1
ATOM 697 C C . ARG A 1 95 ? -0.562 0.671 15.909 1.00 85.88 95 ARG 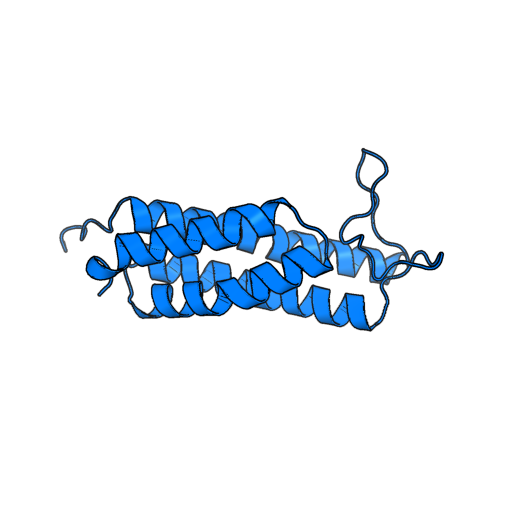A C 1
ATOM 699 O O . ARG A 1 95 ? 0.082 1.311 15.089 1.00 85.88 95 ARG A O 1
ATOM 706 N N . GLY A 1 96 ? -1.618 -0.083 15.585 1.00 79.38 96 GLY A N 1
ATOM 707 C CA . GLY A 1 96 ? -2.136 -0.226 14.219 1.00 79.38 96 GLY A CA 1
ATOM 708 C C . GLY A 1 96 ? -2.660 1.087 13.651 1.00 79.38 96 GLY A C 1
ATOM 709 O O . GLY A 1 96 ? -2.311 1.445 12.535 1.00 79.38 96 GLY A O 1
ATOM 710 N N . GLY A 1 97 ? -3.403 1.856 14.452 1.00 81.62 97 GLY A N 1
ATOM 711 C CA . GLY A 1 97 ? -3.865 3.192 14.061 1.00 81.62 97 GLY A CA 1
ATOM 712 C C . GLY A 1 97 ? -2.723 4.175 13.791 1.00 81.62 97 GLY A C 1
ATOM 713 O O . GLY A 1 97 ? -2.755 4.891 12.795 1.00 81.62 97 GLY A O 1
ATOM 714 N N . ARG A 1 98 ? -1.683 4.192 14.637 1.00 88.31 98 ARG A N 1
ATOM 715 C CA . ARG A 1 98 ? -0.499 5.043 14.411 1.00 88.31 98 ARG A CA 1
ATOM 716 C C . ARG A 1 98 ? 0.253 4.652 13.143 1.00 88.31 98 ARG A C 1
ATOM 718 O O . ARG A 1 98 ? 0.630 5.532 12.379 1.00 88.31 98 ARG A O 1
ATOM 725 N N . LEU A 1 99 ? 0.452 3.351 12.929 1.00 85.81 99 LEU A N 1
ATOM 726 C CA . LEU A 1 99 ? 1.164 2.848 11.759 1.00 85.81 99 LEU A CA 1
ATOM 727 C C . LEU A 1 99 ? 0.380 3.138 10.470 1.00 85.81 99 LEU A C 1
ATOM 729 O O . LEU A 1 99 ? 0.961 3.660 9.530 1.00 85.81 99 LEU A O 1
ATOM 733 N N . ALA A 1 100 ? -0.939 2.934 10.479 1.00 83.00 100 ALA A N 1
ATOM 734 C CA . ALA A 1 100 ? -1.847 3.295 9.388 1.00 83.00 100 ALA A CA 1
ATOM 735 C C . ALA A 1 100 ? -1.774 4.791 9.018 1.00 83.00 100 ALA A C 1
ATOM 737 O O . ALA A 1 100 ? -1.638 5.169 7.853 1.00 83.00 100 ALA A O 1
ATOM 738 N N . LEU A 1 101 ? -1.816 5.679 10.016 1.00 87.88 101 LEU A N 1
ATOM 739 C CA . LEU A 1 101 ? -1.688 7.117 9.763 1.00 87.88 101 LEU A CA 1
ATOM 740 C C . LEU A 1 101 ? -0.296 7.478 9.227 1.00 87.88 101 LEU A C 1
ATOM 742 O O . LEU A 1 101 ? -0.193 8.275 8.298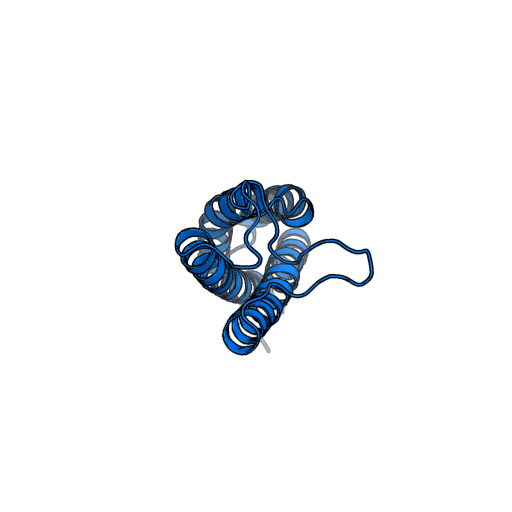 1.00 87.88 101 LEU A O 1
ATOM 746 N N . ALA A 1 102 ? 0.762 6.852 9.749 1.00 89.31 102 ALA A N 1
ATOM 747 C CA . ALA A 1 102 ? 2.124 7.069 9.271 1.00 89.31 102 ALA A CA 1
ATOM 748 C C . ALA A 1 102 ? 2.321 6.606 7.819 1.00 89.31 102 ALA A C 1
ATOM 750 O O . ALA A 1 102 ? 3.031 7.271 7.070 1.00 89.31 102 ALA A O 1
ATOM 751 N N . THR A 1 103 ? 1.673 5.515 7.394 1.00 84.88 103 THR A N 1
ATOM 752 C CA . THR A 1 103 ? 1.748 5.029 6.008 1.00 84.88 103 THR A CA 1
ATOM 753 C C . THR A 1 103 ? 0.847 5.804 5.046 1.00 84.88 103 THR A C 1
ATOM 755 O O . THR A 1 103 ? 1.034 5.717 3.833 1.00 84.88 103 THR A O 1
ATOM 758 N N . THR A 1 104 ? -0.092 6.621 5.533 1.00 84.44 104 THR A N 1
ATOM 759 C CA . THR A 1 104 ? -0.978 7.436 4.680 1.00 84.44 104 THR A CA 1
ATOM 760 C C . THR A 1 104 ? -0.203 8.449 3.839 1.00 84.44 104 THR A C 1
ATOM 762 O O . THR A 1 104 ? -0.388 8.488 2.623 1.00 84.44 104 THR A O 1
ATOM 765 N N . SER A 1 105 ? 0.695 9.224 4.452 1.00 83.44 105 SER A N 1
ATOM 766 C CA . SER A 1 105 ? 1.512 10.222 3.747 1.00 83.44 105 SER A CA 1
ATOM 767 C C . SER A 1 105 ? 2.388 9.624 2.636 1.00 83.44 105 SER A C 1
ATOM 769 O O . SER A 1 105 ? 2.300 10.104 1.505 1.00 83.44 105 SER A O 1
ATOM 771 N N . PRO A 1 106 ? 3.190 8.564 2.875 1.00 84.25 106 PRO A N 1
ATOM 772 C CA . PRO A 1 106 ? 3.976 7.952 1.810 1.00 84.25 106 PRO A CA 1
ATOM 773 C C . PRO A 1 106 ? 3.094 7.269 0.759 1.00 84.25 106 PRO A C 1
ATOM 775 O O . PRO A 1 106 ? 3.426 7.326 -0.419 1.00 84.25 106 PRO A O 1
ATOM 778 N N . THR A 1 107 ? 1.942 6.698 1.132 1.00 83.06 107 THR A N 1
ATOM 779 C CA . THR A 1 107 ? 1.003 6.113 0.153 1.00 83.06 107 THR A CA 1
ATOM 780 C C . THR A 1 107 ? 0.414 7.174 -0.776 1.00 83.06 107 THR A C 1
ATOM 782 O O . THR A 1 107 ? 0.294 6.934 -1.974 1.00 83.06 107 THR A O 1
ATOM 785 N N . LEU A 1 108 ? 0.089 8.361 -0.254 1.00 82.81 108 LEU A N 1
ATOM 786 C CA . LEU A 1 108 ? -0.351 9.500 -1.064 1.00 82.81 108 LEU A CA 1
ATOM 787 C C . LEU A 1 108 ? 0.755 9.999 -1.994 1.00 82.81 108 LEU A C 1
ATOM 789 O O . LEU A 1 108 ? 0.502 10.205 -3.178 1.00 82.81 108 LEU A O 1
ATOM 793 N N . ALA A 1 109 ? 1.975 10.161 -1.476 1.00 83.19 109 ALA A N 1
ATOM 794 C CA . ALA A 1 109 ? 3.116 10.601 -2.272 1.00 83.19 109 ALA A CA 1
ATOM 795 C C . ALA A 1 109 ? 3.409 9.620 -3.417 1.00 83.19 109 ALA A C 1
ATOM 797 O O . ALA A 1 109 ? 3.516 10.025 -4.571 1.00 83.19 109 ALA A O 1
ATOM 798 N N . LEU A 1 110 ? 3.455 8.320 -3.121 1.00 79.44 110 LEU A N 1
ATOM 799 C CA . LEU A 1 110 ? 3.666 7.280 -4.126 1.00 79.44 110 LEU A CA 1
ATOM 800 C C . LEU A 1 110 ? 2.485 7.182 -5.099 1.00 79.44 110 LEU A C 1
ATOM 802 O O . LEU A 1 110 ? 2.699 7.039 -6.299 1.00 79.44 110 LEU A O 1
ATOM 806 N N . GLY A 1 111 ? 1.251 7.332 -4.612 1.00 77.19 111 GLY A N 1
ATOM 807 C CA . GLY A 1 111 ? 0.057 7.396 -5.450 1.00 77.19 111 GLY A CA 1
ATOM 808 C C . GLY A 1 111 ? 0.080 8.572 -6.429 1.00 77.19 111 GLY A C 1
ATOM 809 O O . GLY A 1 111 ? -0.334 8.412 -7.572 1.00 77.19 111 GLY A O 1
ATOM 810 N N . ALA A 1 112 ? 0.614 9.725 -6.023 1.00 78.38 112 ALA A N 1
ATOM 811 C CA . ALA A 1 112 ? 0.796 10.875 -6.904 1.00 78.38 112 ALA A CA 1
ATOM 812 C C . ALA A 1 112 ? 1.913 10.639 -7.933 1.00 78.38 112 ALA A C 1
ATOM 814 O O . ALA A 1 112 ? 1.731 10.940 -9.111 1.00 78.38 112 ALA A O 1
ATOM 815 N N . VAL A 1 113 ? 3.046 10.066 -7.510 1.00 75.75 113 VAL A N 1
ATOM 816 C CA . VAL A 1 113 ? 4.196 9.823 -8.396 1.00 75.75 113 VAL A CA 1
ATOM 817 C C . VAL A 1 113 ? 3.887 8.775 -9.467 1.00 75.75 113 VAL A C 1
ATOM 819 O O . VAL A 1 113 ? 4.218 8.977 -10.633 1.00 75.75 113 VAL A O 1
ATOM 822 N N . PHE A 1 114 ? 3.212 7.688 -9.094 1.00 68.75 114 PHE A N 1
ATOM 823 C CA . PHE A 1 114 ? 2.789 6.638 -10.025 1.00 68.75 114 PHE A CA 1
ATOM 824 C C . PHE A 1 114 ? 1.424 6.912 -10.673 1.00 68.75 114 PHE A C 1
ATOM 826 O O . PHE A 1 114 ? 0.911 6.050 -11.377 1.00 68.75 114 PHE A O 1
ATOM 833 N N . VAL A 1 115 ? 0.815 8.080 -10.417 1.00 74.62 115 VAL A N 1
ATOM 834 C CA . VAL A 1 115 ? -0.507 8.476 -10.940 1.00 74.62 115 VAL A CA 1
ATOM 835 C C . VAL A 1 115 ? -1.546 7.364 -10.740 1.00 74.62 115 VAL A C 1
ATOM 837 O O . VAL A 1 115 ? -2.275 6.975 -11.646 1.00 74.62 115 VAL A O 1
ATOM 840 N N . LEU A 1 116 ? -1.599 6.818 -9.526 1.00 72.19 116 LEU A N 1
ATOM 841 C CA . LEU A 1 116 ? -2.535 5.774 -9.119 1.00 72.19 116 LEU A CA 1
ATOM 842 C C . LEU A 1 116 ? -3.779 6.448 -8.515 1.00 72.19 116 LEU A C 1
ATOM 844 O O . LEU A 1 116 ? -3.806 6.688 -7.302 1.00 72.19 116 LEU A O 1
ATOM 848 N N . PRO A 1 117 ? -4.834 6.743 -9.308 1.00 71.88 117 PRO A N 1
ATOM 849 C CA . PRO A 1 117 ? -6.008 7.482 -8.829 1.00 71.88 117 PRO A CA 1
ATOM 850 C C . PRO A 1 117 ? -6.687 6.781 -7.651 1.00 71.88 117 PRO A C 1
ATOM 852 O O . PRO A 1 117 ? -7.190 7.425 -6.732 1.00 71.88 117 PRO A O 1
ATOM 855 N N . PHE A 1 118 ? -6.634 5.448 -7.636 1.00 73.06 118 PHE A N 1
ATOM 856 C CA . PHE A 1 118 ? -7.158 4.641 -6.545 1.00 73.06 118 PHE A CA 1
ATOM 857 C C . PHE A 1 118 ? -6.454 4.924 -5.210 1.00 73.06 118 PHE A C 1
ATOM 859 O O . PHE A 1 118 ? -7.129 5.086 -4.197 1.00 73.06 118 PHE A O 1
ATOM 866 N N . LEU A 1 119 ? -5.122 5.055 -5.187 1.00 73.38 119 LEU A N 1
ATOM 867 C CA . LEU A 1 119 ? -4.394 5.377 -3.954 1.00 73.38 119 LEU A CA 1
ATOM 868 C C . LEU A 1 119 ? -4.686 6.803 -3.482 1.00 73.38 119 LEU A C 1
ATOM 870 O O . LEU A 1 119 ? -4.841 7.020 -2.283 1.00 73.38 119 LEU A O 1
ATOM 874 N N . LEU A 1 120 ? -4.832 7.751 -4.411 1.00 77.44 120 LEU A N 1
ATOM 875 C CA . LEU A 1 120 ? -5.172 9.140 -4.090 1.00 77.44 120 LEU A CA 1
ATOM 876 C C . LEU A 1 120 ? -6.556 9.274 -3.442 1.00 77.44 120 LEU A C 1
ATOM 878 O O . LEU A 1 120 ? -6.721 10.073 -2.524 1.00 77.44 120 LEU A O 1
ATOM 882 N N . ALA A 1 121 ? -7.534 8.473 -3.871 1.00 82.25 121 ALA A N 1
ATOM 883 C CA . ALA A 1 121 ? -8.877 8.476 -3.290 1.00 82.25 121 ALA A CA 1
ATOM 884 C C . ALA A 1 121 ? -8.973 7.647 -1.996 1.00 82.25 121 ALA A C 1
ATOM 886 O O . ALA A 1 121 ? -9.593 8.068 -1.017 1.00 82.25 121 ALA A O 1
ATOM 887 N N . VAL A 1 122 ? -8.353 6.464 -1.966 1.00 82.38 122 VAL A N 1
ATOM 888 C CA . VAL A 1 122 ? -8.500 5.516 -0.850 1.00 82.38 122 VAL A CA 1
ATOM 889 C C . VAL A 1 122 ? -7.648 5.906 0.355 1.00 82.38 122 VAL A C 1
ATOM 891 O O . VAL A 1 122 ? -8.096 5.708 1.485 1.00 82.38 122 VAL A O 1
ATOM 894 N N . ALA A 1 123 ? -6.463 6.493 0.157 1.00 81.88 123 ALA A N 1
ATOM 895 C CA . ALA A 1 123 ? -5.577 6.896 1.250 1.00 81.88 123 ALA A CA 1
ATOM 896 C C . ALA A 1 123 ? -6.193 7.911 2.243 1.00 81.88 123 ALA A C 1
ATOM 898 O O . ALA A 1 123 ? -6.106 7.666 3.450 1.00 81.88 123 ALA A O 1
ATOM 899 N N . PRO A 1 124 ? -6.853 9.009 1.820 1.00 84.94 124 PRO A N 1
ATOM 900 C CA . PRO A 1 124 ? -7.512 9.909 2.764 1.00 84.94 124 PRO A CA 1
ATOM 901 C C . PRO A 1 124 ? -8.739 9.248 3.402 1.00 84.94 124 PRO A C 1
ATOM 903 O O . PRO A 1 124 ? -8.946 9.378 4.608 1.00 84.94 124 PRO A O 1
ATOM 906 N N . LEU A 1 125 ? -9.511 8.469 2.636 1.00 85.69 125 LEU A N 1
ATOM 907 C CA . LEU A 1 125 ? -10.698 7.776 3.142 1.00 85.69 125 LEU A CA 1
ATOM 908 C C . LEU A 1 125 ? -10.355 6.827 4.300 1.00 85.69 125 LEU A C 1
ATOM 910 O O . LEU A 1 125 ? -10.968 6.888 5.368 1.00 85.69 125 LEU A O 1
ATOM 914 N N . ARG A 1 126 ? -9.341 5.973 4.121 1.00 85.31 126 ARG A N 1
ATOM 915 C CA . ARG A 1 126 ? -8.903 5.035 5.165 1.00 85.31 126 ARG A CA 1
ATOM 916 C C . ARG A 1 126 ? -8.345 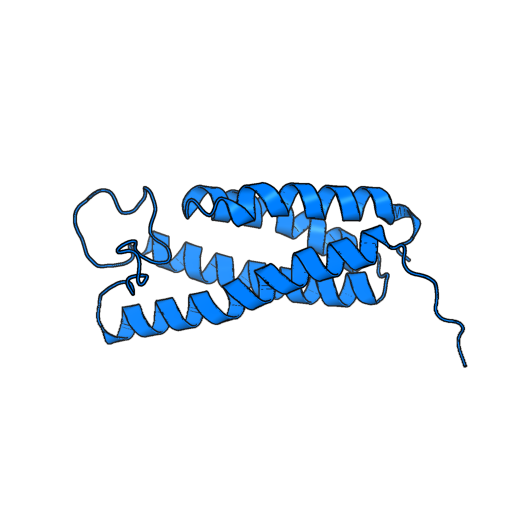5.762 6.395 1.00 85.31 126 ARG A C 1
ATOM 918 O O . ARG A 1 126 ? -8.564 5.300 7.512 1.00 85.31 126 ARG A O 1
ATOM 925 N N . ALA A 1 127 ? -7.679 6.907 6.223 1.00 84.12 127 ALA A N 1
ATOM 926 C CA . ALA A 1 127 ? -7.185 7.719 7.336 1.00 84.12 127 ALA A CA 1
ATOM 927 C C . ALA A 1 127 ? -8.330 8.352 8.143 1.00 84.12 127 ALA A C 1
ATOM 929 O O . ALA A 1 127 ? -8.332 8.271 9.373 1.00 84.12 127 ALA A O 1
ATOM 930 N N . ILE A 1 128 ? -9.347 8.894 7.465 1.00 87.38 128 ILE A N 1
ATOM 931 C CA . ILE A 1 128 ? -10.553 9.445 8.103 1.00 87.38 128 ILE A CA 1
ATOM 932 C C . ILE A 1 128 ? -11.273 8.364 8.917 1.00 87.38 128 ILE A C 1
ATOM 934 O O . ILE A 1 128 ? -11.674 8.614 10.052 1.00 87.38 128 ILE A O 1
ATOM 938 N N . LEU A 1 129 ? -11.386 7.143 8.388 1.00 84.75 129 LEU A N 1
ATOM 939 C CA . LEU A 1 129 ? -12.012 6.026 9.104 1.00 84.75 129 LEU A CA 1
ATOM 940 C C . LEU A 1 129 ? -11.236 5.619 10.366 1.00 84.75 129 LEU A C 1
ATOM 942 O O . LEU A 1 129 ? -11.854 5.340 11.398 1.00 84.75 129 LEU A O 1
ATOM 946 N N . VAL A 1 130 ? -9.899 5.632 10.314 1.00 84.56 130 VAL A N 1
ATOM 947 C CA . VAL A 1 130 ? -9.046 5.399 11.494 1.00 84.56 130 VAL A CA 1
ATOM 948 C C . VAL A 1 130 ? -9.243 6.500 12.537 1.00 84.56 130 VAL A C 1
ATOM 950 O O . VAL A 1 130 ? -9.383 6.188 13.719 1.00 84.56 130 VAL A O 1
ATOM 953 N N . LEU A 1 131 ? -9.313 7.768 12.119 1.00 86.06 131 LEU A N 1
ATOM 954 C CA . LEU A 1 131 ? -9.568 8.901 13.016 1.00 86.06 131 LEU A CA 1
ATOM 955 C C . LEU A 1 131 ? -10.966 8.826 13.651 1.00 86.06 131 LEU A C 1
ATOM 957 O O . LEU A 1 131 ? -11.097 8.971 14.867 1.00 86.06 131 LEU A O 1
ATOM 961 N N . ALA A 1 132 ? -12.000 8.514 12.866 1.00 86.75 132 ALA A N 1
ATOM 962 C CA . ALA A 1 132 ? -13.373 8.359 13.352 1.00 86.75 132 ALA A CA 1
ATOM 963 C C . ALA A 1 132 ? -13.510 7.194 14.350 1.00 86.75 132 ALA A C 1
ATOM 965 O O . ALA A 1 132 ? -14.247 7.278 15.331 1.00 86.75 132 ALA A O 1
ATOM 966 N N . GLY A 1 133 ? -12.780 6.101 14.118 1.00 81.94 133 GLY A N 1
ATOM 967 C CA . GLY A 1 133 ? -12.745 4.937 15.000 1.00 81.94 133 GLY A CA 1
ATOM 968 C C . GLY A 1 133 ? -11.713 5.011 16.130 1.00 81.94 133 GLY A C 1
ATOM 969 O O . GLY A 1 133 ? -11.634 4.070 16.923 1.00 81.94 133 GLY A O 1
ATOM 970 N N . TRP A 1 134 ? -10.934 6.093 16.242 1.00 84.12 134 TRP A N 1
ATOM 971 C CA . TRP A 1 134 ? -9.734 6.151 17.089 1.00 84.12 134 TRP A CA 1
ATOM 972 C C . TRP A 1 134 ? -10.002 5.831 18.561 1.00 84.12 134 TRP A C 1
ATOM 974 O O . TRP A 1 134 ? -9.234 5.117 19.203 1.00 84.12 134 TRP A O 1
ATOM 984 N N . ARG A 1 135 ? -11.134 6.308 19.096 1.00 82.62 135 ARG A N 1
ATOM 985 C CA . ARG A 1 135 ? -11.545 6.068 20.492 1.00 82.62 135 ARG A CA 1
ATOM 986 C C . ARG A 1 135 ? -11.810 4.592 20.802 1.00 82.62 135 ARG A C 1
ATOM 988 O O . ARG A 1 135 ? -11.755 4.211 21.966 1.00 82.62 135 ARG A O 1
ATOM 995 N N . SER A 1 136 ? -12.080 3.771 19.785 1.00 80.06 136 SER A N 1
ATOM 996 C CA . SER A 1 136 ? -12.307 2.329 19.949 1.00 80.06 136 SER A CA 1
ATOM 997 C C . SER A 1 136 ? -11.015 1.504 20.006 1.00 80.06 136 SER A C 1
ATOM 999 O O . SER A 1 136 ? -11.062 0.342 20.408 1.00 80.06 136 SER A O 1
ATOM 1001 N N . LEU A 1 137 ? -9.869 2.097 19.645 1.00 79.19 137 LEU A N 1
ATOM 1002 C CA . LEU A 1 137 ? -8.565 1.439 19.693 1.00 79.19 137 LEU A CA 1
ATOM 1003 C C . LEU A 1 137 ? -7.998 1.449 21.123 1.00 79.19 137 LEU A C 1
ATOM 10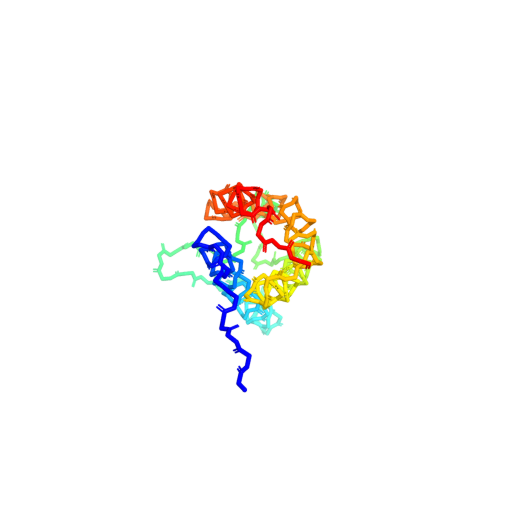05 O O . LEU A 1 137 ? -7.993 2.490 21.795 1.00 79.19 137 LEU A O 1
ATOM 1009 N N . ARG A 1 138 ? -7.469 0.302 21.559 1.00 74.44 138 ARG A N 1
ATOM 1010 C CA . ARG A 1 138 ? -6.841 0.097 22.874 1.00 74.44 138 ARG A CA 1
ATOM 1011 C C . ARG A 1 138 ? -5.318 0.038 22.770 1.00 74.44 138 ARG A C 1
ATOM 1013 O O . ARG A 1 138 ? -4.792 -0.541 21.789 1.00 74.44 138 ARG A O 1
#

Radius of gyration: 16.89 Å; chains: 1; bounding box: 34×29×51 Å

Foldseek 3Di:
DDDPLPQDPLLLVLLCLLQPVLVVLLPVLVVQVVCCVVPVAFDADPVGHGDLDFPVPPDDGRHQDPVSVVLSVVSNVLSVLSNVLSVCSVVLALVSLVSLLVSLVSLCVSCNGSVPVSSVVSSVSSNVSSVVSVVSHD

pLDDT: mean 77.92, std 12.59, range [33.56, 90.12]

Secondary structure (DSSP, 8-state):
--------HHHHHHHHHHHHHHHHHHHHHHHHHHHHHHHSSPPBPTTS-BTT--GGG-SS-SS--HHHHHHHHHHHHHHHHHHHHHHHHHTT-HHHHHHHHHHHHHHHHHHHHTT-HHHHHHHHHHHHHHHHTGGG--